Protein AF-A0A7X5VR06-F1 (afdb_monomer)

Solvent-accessible surface area (backbone atoms only — not comparable to full-atom values): 4402 Å² total; per-residue (Å²): 132,70,65,63,76,47,78,47,73,49,85,50,46,45,30,44,38,38,42,36,29,74,94,48,77,48,77,53,76,44,89,65,47,42,57,92,56,15,41,100,41,99,87,42,57,56,97,41,76,75,29,76,79,42,79,49,66,42,90,85,80,62,52,75,46,74,42,41,38,92,111

Secondary structure (DSSP, 8-state):
---S-EEEEEESSEEEEEEEETTEEEEEEEE--GGGGT-SSTT---S-TT-EEEEEE-TTT--EEEEETT-

Mean predicted aligned error: 4.61 Å

pLDDT: mean 94.13, std 7.24, range [55.47, 98.44]

Radius of gyration: 17.98 Å; Cα contacts (8 Å, |Δi|>4): 123; chains: 1; bounding box: 42×28×42 Å

Sequence (71 aa):
QHDAVTLIVDVGTNAEIVLGGRGRLLAASSPTGPAFEGAQISCGQRAAPGAIERVRIDRETFEPRYKVIGC

Nearest PDB structures (foldseek):
  3zyy-assembly1_X  TM=9.320E-01  e=1.852E-04  Carboxydothermus hydrogenoformans
  4c1n-assembly2_K  TM=8.678E-01  e=2.454E-04  Carboxydothermus hydrogenoformans
  7kmy-assembly2_D  TM=5.004E-01  e=1.438E+00  Mycobacterium tuber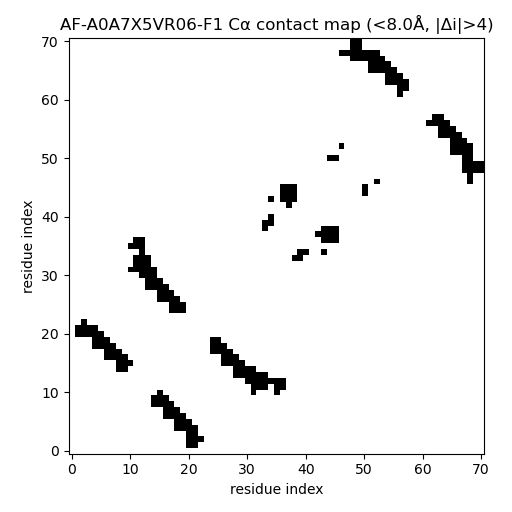culosis
  8gdw-assembly1_BBB  TM=3.775E-01  e=1.703E+00  Synechocystis sp. PCC 6803
  8fwg-assembly1_W3  TM=3.021E-01  e=5.881E+00  Agrobacterium phage Milano

Foldse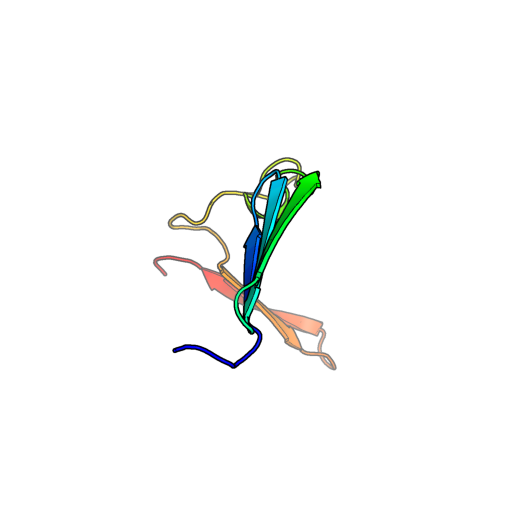ek 3Di:
DAQDWDWDWDDAQKIWIWIDHPPDIDIDIGGDHHVVCQPPDPRGHHQDFQDWPDWDADPPPRDIDTDGPPD

Structure (mmCIF, N/CA/C/O backbone):
data_AF-A0A7X5VR06-F1
#
_entry.id   AF-A0A7X5VR06-F1
#
loop_
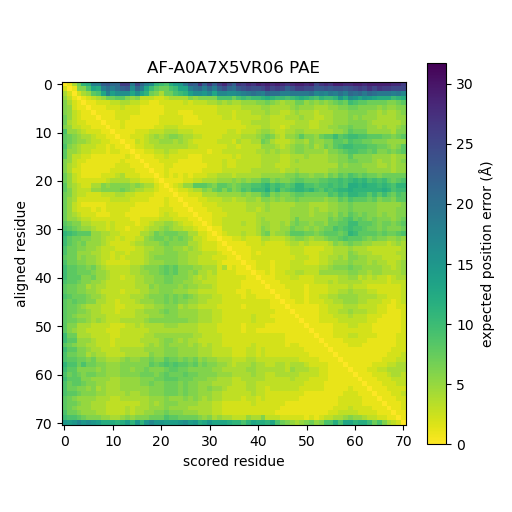_atom_site.group_PDB
_atom_site.id
_atom_site.type_symbol
_atom_site.label_atom_id
_atom_site.label_alt_id
_atom_site.label_comp_id
_atom_site.label_asym_id
_atom_site.label_entit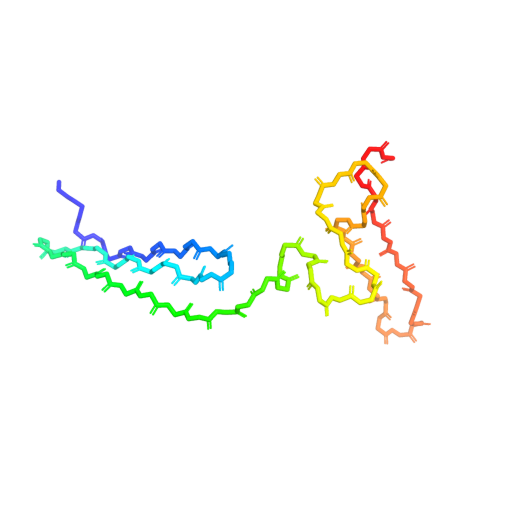y_id
_atom_site.label_seq_id
_atom_site.pdbx_PDB_ins_code
_atom_site.Cartn_x
_atom_site.Cartn_y
_atom_site.Cartn_z
_atom_site.occupancy
_atom_site.B_iso_or_equiv
_atom_site.auth_seq_id
_atom_site.auth_comp_id
_atom_site.auth_asym_id
_atom_site.auth_atom_id
_atom_site.pdbx_PDB_model_num
ATOM 1 N N . GLN A 1 1 ? -27.661 -6.248 14.495 1.00 55.47 1 GLN A N 1
ATOM 2 C CA . GLN A 1 1 ? -26.457 -5.927 15.292 1.00 55.47 1 GLN A CA 1
ATOM 3 C C . GLN A 1 1 ? -25.302 -6.732 14.703 1.00 55.47 1 GLN A C 1
ATOM 5 O O . GLN A 1 1 ? -25.546 -7.853 14.276 1.00 55.47 1 GLN A O 1
ATOM 10 N N . HIS A 1 2 ? -24.108 -6.151 14.553 1.00 58.75 2 HIS A N 1
ATOM 11 C CA . HIS A 1 2 ? -22.963 -6.819 13.918 1.00 58.75 2 HIS A CA 1
ATOM 12 C C . HIS A 1 2 ? -22.196 -7.626 14.985 1.00 58.75 2 HIS A C 1
ATOM 14 O O . HIS A 1 2 ? -21.387 -7.066 15.721 1.00 58.75 2 HIS A O 1
ATOM 20 N N . ASP A 1 3 ? -22.503 -8.920 15.123 1.00 75.50 3 ASP A N 1
ATOM 21 C CA . ASP A 1 3 ? -21.854 -9.808 16.111 1.00 75.50 3 ASP A CA 1
ATOM 22 C C . ASP A 1 3 ? -20.484 -10.332 15.658 1.00 75.50 3 ASP A C 1
ATOM 24 O O . ASP A 1 3 ? -19.673 -10.772 16.481 1.00 75.50 3 ASP A O 1
ATOM 28 N N . ALA A 1 4 ? -20.210 -10.277 14.353 1.00 90.75 4 ALA A N 1
ATOM 29 C CA . ALA A 1 4 ? -18.922 -10.655 13.799 1.00 90.75 4 ALA A CA 1
ATOM 30 C C . ALA A 1 4 ? -17.836 -9.666 14.238 1.00 90.75 4 ALA A C 1
ATOM 32 O O . ALA A 1 4 ? -18.036 -8.449 14.227 1.00 90.75 4 ALA A O 1
ATOM 33 N N . VAL A 1 5 ? -16.682 -10.218 14.613 1.00 95.56 5 VAL A N 1
ATOM 34 C CA . VAL A 1 5 ? -15.483 -9.442 14.921 1.00 95.56 5 VAL A CA 1
ATOM 35 C C . VAL A 1 5 ? -14.853 -8.981 13.606 1.00 95.56 5 VAL A C 1
ATOM 37 O O . VAL A 1 5 ? -14.527 -9.812 12.761 1.00 95.56 5 VAL A O 1
ATOM 40 N N . THR A 1 6 ? -14.664 -7.673 13.456 1.00 96.62 6 THR A N 1
ATOM 41 C CA . THR A 1 6 ? -14.081 -7.024 12.276 1.00 96.62 6 THR A CA 1
ATOM 42 C C . THR A 1 6 ? -12.850 -6.226 12.682 1.00 96.62 6 THR A C 1
ATOM 44 O O . THR A 1 6 ? -12.891 -5.482 13.661 1.00 96.62 6 THR A O 1
ATOM 47 N N . LEU A 1 7 ? -11.776 -6.352 11.902 1.00 96.75 7 LEU A N 1
ATOM 48 C CA . LEU A 1 7 ? -10.559 -5.556 12.025 1.00 96.75 7 LEU A CA 1
ATOM 49 C C . LEU A 1 7 ? -10.443 -4.631 10.811 1.00 96.75 7 LEU A C 1
ATOM 51 O O . LEU A 1 7 ? -10.444 -5.105 9.676 1.00 96.75 7 LEU A O 1
ATOM 55 N N . ILE A 1 8 ? -10.330 -3.332 11.059 1.00 97.12 8 ILE A N 1
ATOM 56 C CA . ILE A 1 8 ? -9.980 -2.327 10.057 1.00 97.12 8 ILE A CA 1
ATOM 57 C C . ILE A 1 8 ? -8.559 -1.869 10.354 1.00 97.12 8 ILE A C 1
ATOM 59 O O . ILE A 1 8 ? -8.224 -1.594 11.507 1.00 97.12 8 ILE A O 1
ATOM 63 N N . VAL A 1 9 ? -7.742 -1.806 9.308 1.00 96.06 9 VAL A N 1
ATOM 64 C CA . VAL A 1 9 ? -6.390 -1.259 9.360 1.00 96.06 9 VAL A CA 1
ATOM 65 C C . VAL A 1 9 ? -6.303 -0.184 8.288 1.00 96.06 9 VAL A C 1
ATOM 67 O O . VAL A 1 9 ? -6.447 -0.494 7.105 1.00 96.06 9 VAL A O 1
ATOM 70 N N . ASP A 1 10 ? -6.099 1.058 8.709 1.00 95.25 10 ASP A N 1
ATOM 71 C CA . ASP A 1 10 ? -5.642 2.133 7.835 1.00 95.25 10 ASP A CA 1
ATOM 72 C C . ASP A 1 10 ? -4.113 2.157 7.880 1.00 95.25 10 ASP A C 1
ATOM 74 O O . ASP A 1 10 ? -3.519 2.007 8.949 1.00 95.25 10 ASP A O 1
ATOM 78 N N . VAL A 1 11 ? -3.472 2.251 6.720 1.00 92.50 11 VAL A N 1
ATOM 79 C CA . VAL A 1 11 ? -2.015 2.167 6.590 1.00 92.50 11 VAL A CA 1
ATOM 80 C C . VAL A 1 11 ? -1.516 3.430 5.907 1.00 92.50 11 VAL A C 1
ATOM 82 O O . VAL A 1 11 ? -1.615 3.568 4.689 1.00 92.50 11 VAL A O 1
ATOM 85 N N . GLY A 1 12 ? -0.908 4.313 6.691 1.00 90.12 12 GLY A N 1
ATOM 86 C CA . GLY A 1 12 ? -0.104 5.433 6.218 1.00 90.12 12 GLY A CA 1
ATOM 87 C C . GLY A 1 12 ? 1.203 5.527 7.001 1.00 90.12 12 GLY A C 1
ATOM 88 O O . GLY A 1 12 ? 1.746 4.526 7.474 1.00 90.12 12 GLY A O 1
ATOM 89 N N . THR A 1 13 ? 1.706 6.749 7.177 1.00 88.94 13 THR A N 1
ATOM 90 C CA . THR A 1 13 ? 2.863 7.036 8.042 1.00 88.94 13 THR A CA 1
ATOM 91 C C . THR A 1 13 ? 2.676 6.465 9.456 1.00 88.94 13 THR A C 1
ATOM 93 O O . THR A 1 13 ? 3.619 5.937 10.055 1.00 88.94 13 THR A O 1
ATOM 96 N N . ASN A 1 14 ? 1.443 6.505 9.957 1.00 93.88 14 ASN A N 1
ATOM 97 C CA . ASN A 1 14 ? 0.989 5.697 11.080 1.00 93.88 14 ASN A CA 1
ATOM 98 C C . ASN A 1 14 ? -0.010 4.655 10.567 1.00 93.88 14 ASN A C 1
ATOM 100 O O . ASN A 1 14 ? -0.645 4.856 9.536 1.00 93.88 14 ASN A O 1
ATOM 104 N N . ALA A 1 15 ? -0.121 3.540 11.283 1.00 93.38 15 ALA A N 1
ATOM 105 C CA . ALA A 1 15 ? -1.187 2.578 11.072 1.00 93.38 15 ALA A CA 1
ATOM 106 C C . ALA A 1 15 ? -2.249 2.761 12.156 1.00 93.38 15 ALA A C 1
ATOM 108 O O . ALA A 1 15 ? -1.947 2.614 13.345 1.00 93.38 15 ALA A O 1
ATOM 109 N N . GLU A 1 16 ? -3.481 3.055 11.759 1.00 97.00 16 GLU A N 1
ATOM 110 C CA . GLU A 1 16 ? -4.640 3.115 12.642 1.00 97.00 16 GLU A CA 1
ATOM 111 C C . GLU A 1 16 ? -5.389 1.784 12.592 1.00 97.00 16 GLU A C 1
ATOM 113 O O . GLU A 1 16 ? -5.759 1.283 11.532 1.00 97.00 16 GLU A O 1
ATOM 118 N N . ILE A 1 17 ? -5.624 1.193 13.761 1.00 97.62 17 ILE A N 1
ATOM 119 C CA . ILE A 1 17 ? -6.203 -0.143 13.878 1.00 97.62 17 ILE A CA 1
ATOM 120 C C . ILE A 1 17 ? -7.475 -0.054 14.713 1.00 97.62 17 ILE A C 1
ATOM 122 O O . ILE A 1 17 ? -7.434 0.390 15.862 1.00 97.62 17 ILE A O 1
ATOM 126 N N . VAL A 1 18 ? -8.596 -0.519 14.159 1.00 97.62 18 VAL A N 1
ATOM 127 C CA . VAL A 1 18 ? -9.893 -0.577 14.845 1.00 97.62 18 VAL A CA 1
ATOM 128 C C . VAL A 1 18 ? -10.414 -2.008 14.842 1.00 97.62 18 VAL A C 1
ATOM 130 O O . VAL A 1 18 ? -10.659 -2.589 13.786 1.00 97.62 18 VAL A O 1
ATOM 133 N N . LEU A 1 19 ? -10.622 -2.573 16.031 1.00 97.00 19 LEU A N 1
ATOM 134 C CA . LEU A 1 19 ? -11.246 -3.880 16.229 1.00 97.00 19 LEU A CA 1
ATOM 135 C C . LEU A 1 19 ? -12.645 -3.685 16.815 1.00 97.00 19 LEU A C 1
ATOM 137 O O . LEU A 1 19 ? -12.790 -3.162 17.921 1.00 97.00 19 LEU A O 1
ATOM 141 N N . GLY A 1 20 ? -13.672 -4.119 16.090 1.00 96.31 20 GLY A N 1
ATOM 142 C CA . GLY A 1 20 ? -15.069 -3.992 16.500 1.00 96.31 20 GLY A CA 1
ATOM 143 C C . GLY A 1 20 ? -15.812 -5.319 16.505 1.00 96.31 20 GLY A C 1
ATOM 144 O O . GLY A 1 20 ? -15.552 -6.184 15.676 1.00 96.31 20 GLY A O 1
ATOM 145 N N . GLY A 1 21 ? -16.749 -5.478 17.436 1.00 95.25 21 GLY A N 1
ATOM 146 C CA . GLY A 1 21 ? -17.642 -6.635 17.510 1.00 95.25 21 GLY A CA 1
ATOM 147 C C . GLY A 1 21 ? -18.145 -6.870 18.930 1.00 95.25 21 GLY A C 1
ATOM 148 O O . GLY A 1 21 ? -17.542 -6.405 19.898 1.00 95.25 21 GLY A O 1
ATOM 149 N N . ARG A 1 22 ? -19.262 -7.595 19.073 1.00 91.62 22 ARG A N 1
ATOM 150 C CA . ARG A 1 22 ? -19.818 -7.999 20.384 1.00 91.62 22 ARG A CA 1
ATOM 151 C C . ARG A 1 22 ? -20.013 -6.826 21.362 1.00 91.62 22 ARG A C 1
ATOM 153 O O . ARG A 1 22 ? -19.692 -6.925 22.545 1.00 91.62 22 ARG A O 1
ATOM 160 N N . GLY A 1 23 ? -20.474 -5.684 20.850 1.00 92.00 23 GLY A N 1
ATOM 161 C CA . GLY A 1 23 ? -20.733 -4.481 21.649 1.00 92.00 23 GLY A CA 1
ATOM 162 C C . GLY A 1 23 ? -19.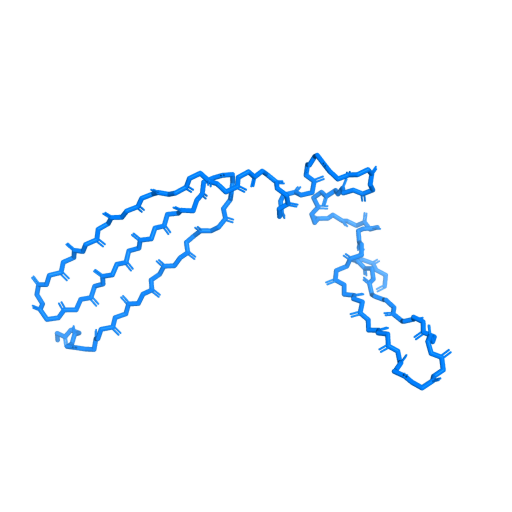487 -3.741 22.152 1.00 92.00 23 GLY A C 1
ATOM 163 O O . GLY A 1 23 ? -19.617 -2.860 22.997 1.00 92.00 23 GLY A O 1
ATOM 164 N N . ARG A 1 24 ? -18.285 -4.071 21.660 1.00 94.25 24 ARG A N 1
ATOM 165 C CA . ARG A 1 24 ? -17.037 -3.376 22.009 1.00 94.25 24 ARG A CA 1
ATOM 166 C C . ARG A 1 24 ? -16.313 -2.866 20.768 1.00 94.25 24 ARG A C 1
ATOM 168 O O . ARG A 1 24 ? -16.385 -3.463 19.695 1.00 94.25 24 ARG A O 1
ATOM 175 N N . LEU A 1 25 ? -15.586 -1.770 20.965 1.00 96.69 25 LEU A N 1
ATOM 176 C CA . LEU A 1 25 ? -14.644 -1.191 20.016 1.00 96.69 25 LEU A CA 1
ATOM 177 C C . LEU A 1 25 ? -13.311 -0.975 20.732 1.00 96.69 25 LEU A C 1
ATOM 179 O O . LEU A 1 25 ? -13.285 -0.449 21.845 1.00 96.69 25 LEU A O 1
ATOM 183 N N . LEU A 1 26 ? -12.223 -1.401 20.101 1.00 97.56 26 LEU A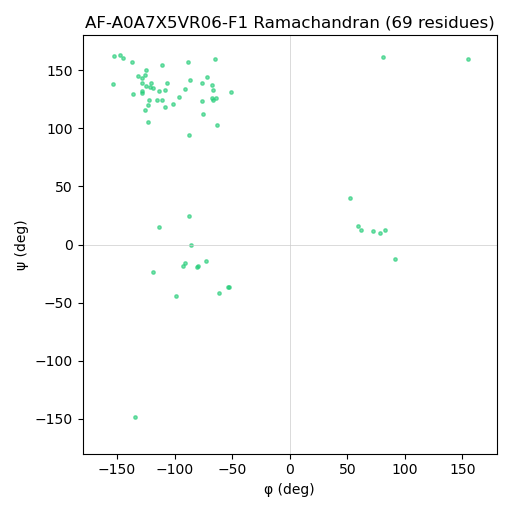 N 1
ATOM 184 C CA . LEU A 1 26 ? -10.852 -1.145 20.527 1.00 97.56 26 LEU A CA 1
ATOM 185 C C . LEU A 1 26 ? -10.135 -0.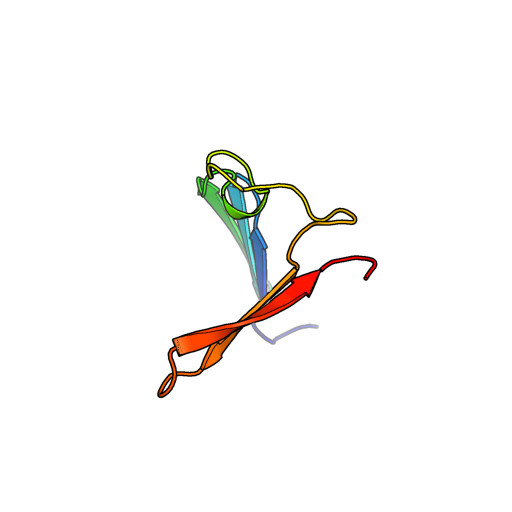394 19.407 1.00 97.56 26 LEU A C 1
ATOM 187 O O . LEU A 1 26 ? -10.317 -0.726 18.236 1.00 97.56 26 LEU A O 1
ATOM 191 N N . ALA A 1 27 ? -9.324 0.593 19.774 1.00 97.56 27 ALA A N 1
ATOM 192 C CA . ALA A 1 27 ? -8.534 1.385 18.841 1.00 97.56 27 ALA A CA 1
ATOM 193 C C . ALA A 1 27 ? -7.067 1.419 19.284 1.00 97.56 27 ALA A C 1
ATOM 195 O O . ALA A 1 27 ? -6.781 1.478 20.482 1.00 97.56 27 ALA A O 1
ATOM 196 N N . ALA A 1 28 ? -6.154 1.386 18.319 1.00 97.31 28 ALA A N 1
ATOM 197 C CA . ALA A 1 28 ? -4.719 1.533 18.526 1.00 97.31 28 ALA A CA 1
ATOM 198 C C . ALA A 1 28 ? -4.082 2.285 17.349 1.00 97.31 28 ALA A C 1
ATOM 200 O O . ALA A 1 28 ? -4.651 2.341 16.259 1.00 97.31 28 ALA A O 1
ATOM 201 N N . SER A 1 29 ? -2.890 2.838 17.575 1.00 96.69 29 SER A N 1
ATOM 202 C CA . SER A 1 29 ? -2.051 3.436 16.534 1.00 96.69 29 SER A CA 1
ATOM 203 C C . SER A 1 29 ? -0.618 2.917 16.665 1.00 96.69 29 SER A C 1
ATOM 205 O O . SER A 1 29 ? -0.155 2.664 17.780 1.00 96.69 29 SER A O 1
ATOM 207 N N . SER A 1 30 ? 0.070 2.733 15.537 1.00 94.50 30 SER A N 1
ATOM 208 C CA . SER A 1 30 ? 1.459 2.269 15.475 1.00 94.50 30 SER A CA 1
ATOM 209 C C . SER A 1 30 ? 2.265 3.093 14.462 1.00 94.50 30 SER A C 1
ATOM 211 O O . SER A 1 30 ? 1.831 3.209 13.313 1.00 94.50 30 SER A O 1
ATOM 213 N N . PRO A 1 31 ? 3.449 3.628 14.817 1.00 92.94 31 PRO A N 1
ATOM 214 C CA . PRO A 1 31 ? 4.314 4.297 13.850 1.00 92.94 31 PRO A CA 1
ATOM 215 C C . PRO A 1 31 ? 4.830 3.275 12.830 1.00 92.94 31 PRO A C 1
ATOM 217 O O . PRO A 1 31 ? 5.414 2.261 13.210 1.00 92.94 31 PRO A O 1
ATOM 220 N N . THR A 1 32 ? 4.605 3.530 11.540 1.00 90.44 32 THR A N 1
ATOM 221 C CA . THR A 1 32 ? 4.961 2.593 10.452 1.00 90.44 32 THR A CA 1
ATOM 222 C C . THR A 1 32 ? 5.971 3.205 9.475 1.00 90.44 32 THR A C 1
ATOM 224 O O . THR A 1 32 ? 6.752 2.489 8.850 1.00 90.44 32 THR A O 1
ATOM 227 N N . GLY A 1 33 ? 6.023 4.539 9.405 1.00 91.31 33 GLY A N 1
ATOM 228 C CA . GLY A 1 33 ? 6.850 5.286 8.464 1.00 91.31 33 GLY A CA 1
ATOM 229 C C . GLY A 1 33 ? 6.205 5.383 7.073 1.00 91.31 33 GLY A C 1
ATOM 230 O O . GLY A 1 33 ? 5.311 4.610 6.736 1.00 91.31 33 GLY A O 1
ATOM 231 N N . PRO A 1 34 ? 6.644 6.328 6.228 1.00 93.06 34 PRO A N 1
ATOM 232 C CA . PRO A 1 34 ? 5.936 6.692 5.000 1.00 93.06 34 PRO A CA 1
ATOM 233 C C . PRO A 1 34 ? 6.323 5.820 3.785 1.00 93.06 34 PRO A C 1
ATOM 235 O O . PRO A 1 34 ? 6.213 6.254 2.637 1.00 93.06 34 PRO A O 1
ATOM 238 N N . ALA A 1 35 ? 6.802 4.591 4.008 1.00 91.94 35 ALA A N 1
ATOM 239 C CA . ALA A 1 35 ? 7.320 3.723 2.946 1.00 91.94 35 ALA A CA 1
ATOM 240 C C . ALA A 1 35 ? 6.249 3.379 1.891 1.00 91.94 35 ALA A C 1
ATOM 242 O O . ALA A 1 35 ? 6.518 3.436 0.691 1.00 91.94 35 ALA A O 1
ATOM 243 N N . PHE A 1 36 ? 5.015 3.092 2.323 1.00 89.81 36 PHE A N 1
ATOM 244 C CA . PHE A 1 36 ? 3.885 2.816 1.421 1.00 89.81 36 PHE A CA 1
ATOM 245 C C . PHE A 1 36 ? 3.357 4.060 0.697 1.00 89.81 36 PHE A C 1
ATOM 247 O O . PHE A 1 36 ? 2.656 3.940 -0.304 1.00 89.81 36 PHE A O 1
ATOM 254 N N . GLU A 1 37 ? 3.738 5.252 1.149 1.00 92.50 37 GLU A N 1
ATOM 255 C CA . GLU A 1 37 ? 3.456 6.515 0.462 1.00 92.50 37 GLU A CA 1
ATOM 256 C C . GLU A 1 37 ? 4.522 6.838 -0.602 1.00 92.50 37 GLU A C 1
ATOM 258 O O . GLU A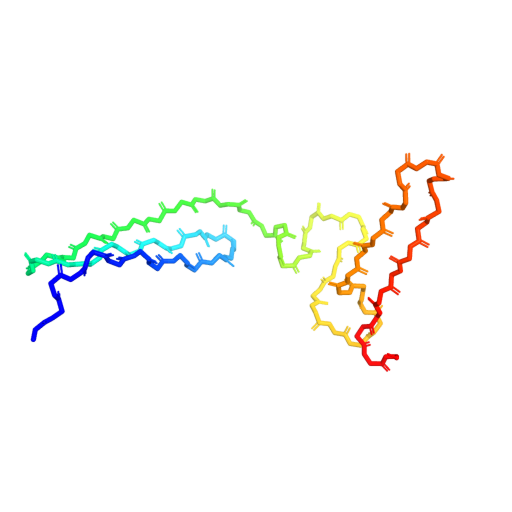 1 37 ? 4.447 7.867 -1.280 1.00 92.50 37 GLU A O 1
ATOM 263 N N . GLY A 1 38 ? 5.527 5.964 -0.746 1.00 91.88 38 GLY A N 1
ATOM 264 C CA . GLY A 1 38 ? 6.653 6.135 -1.654 1.00 91.88 38 GLY A CA 1
ATOM 265 C C . GLY A 1 38 ? 7.728 7.090 -1.136 1.00 91.88 38 GLY A C 1
ATOM 266 O O . GLY A 1 38 ? 8.622 7.448 -1.895 1.00 91.88 38 GLY A O 1
ATOM 267 N N . ALA A 1 39 ? 7.681 7.515 0.128 1.00 91.38 39 ALA A N 1
ATOM 268 C CA . ALA A 1 39 ? 8.731 8.350 0.702 1.00 91.38 39 ALA A CA 1
ATOM 269 C C . ALA A 1 39 ? 9.856 7.497 1.307 1.00 91.38 39 ALA A C 1
ATOM 271 O O . ALA A 1 39 ? 9.660 6.343 1.676 1.00 91.38 39 ALA A O 1
ATOM 272 N N . GLN A 1 40 ? 11.051 8.086 1.419 1.00 92.81 40 GLN A N 1
ATOM 273 C CA . GLN A 1 40 ? 12.251 7.446 1.989 1.00 92.81 40 GLN A CA 1
ATOM 274 C C . GLN A 1 40 ? 12.709 6.156 1.273 1.00 92.81 40 GLN A C 1
ATOM 276 O O . GLN A 1 40 ? 13.553 5.426 1.785 1.00 92.81 40 GLN A O 1
ATOM 281 N N . ILE A 1 41 ? 12.211 5.912 0.058 1.00 95.44 41 ILE A N 1
ATOM 282 C CA . ILE A 1 41 ? 12.686 4.883 -0.871 1.00 95.44 41 ILE A CA 1
ATOM 283 C C . ILE A 1 41 ? 13.290 5.617 -2.071 1.00 95.44 41 ILE A C 1
ATOM 285 O O . ILE A 1 41 ? 12.660 6.525 -2.605 1.00 95.44 41 ILE A O 1
ATOM 289 N N . SER A 1 42 ? 14.496 5.240 -2.507 1.00 97.38 42 SER A N 1
ATOM 290 C CA . SER A 1 42 ? 15.259 5.967 -3.543 1.00 97.38 42 SER A CA 1
ATOM 291 C C . SER A 1 42 ? 14.484 6.211 -4.842 1.00 97.38 42 SER A C 1
ATOM 293 O O . SER A 1 42 ? 14.620 7.266 -5.453 1.00 97.38 42 SER A O 1
ATOM 295 N N . CYS A 1 43 ? 13.663 5.241 -5.246 1.00 96.62 43 CYS A N 1
ATOM 296 C CA . CYS A 1 43 ? 12.793 5.308 -6.421 1.00 96.62 43 CYS A CA 1
ATOM 297 C C . CYS A 1 43 ? 11.299 5.308 -6.051 1.00 96.62 43 CYS A C 1
ATOM 299 O O . CYS A 1 43 ? 10.453 5.023 -6.898 1.00 96.62 43 CYS A O 1
ATOM 301 N N . GLY A 1 44 ? 10.973 5.559 -4.781 1.00 95.94 44 GLY A N 1
ATOM 302 C CA . GLY A 1 44 ? 9.597 5.620 -4.310 1.00 95.94 44 GLY A CA 1
ATOM 303 C C . GLY A 1 44 ? 8.886 6.873 -4.814 1.00 95.94 44 GLY A C 1
ATOM 304 O O . GLY A 1 44 ? 9.477 7.945 -4.942 1.00 95.94 44 GLY A O 1
ATOM 305 N N . GLN A 1 45 ? 7.601 6.726 -5.115 1.00 95.88 45 GLN A N 1
ATOM 306 C CA . GLN A 1 45 ? 6.714 7.829 -5.460 1.00 95.88 45 GLN A CA 1
ATOM 307 C C . GLN A 1 45 ? 5.275 7.472 -5.087 1.00 95.88 45 GLN A C 1
ATOM 309 O O . GLN A 1 45 ? 4.941 6.297 -4.915 1.00 95.88 45 GLN A O 1
ATOM 314 N N . ARG A 1 46 ? 4.413 8.487 -4.999 1.00 95.00 46 ARG A N 1
ATOM 315 C CA . ARG A 1 46 ? 2.967 8.292 -4.843 1.00 95.00 46 ARG A CA 1
ATOM 316 C C . ARG A 1 46 ? 2.376 7.605 -6.076 1.00 95.00 46 ARG A C 1
ATOM 318 O O . ARG A 1 46 ? 2.934 7.683 -7.168 1.00 95.00 46 ARG A O 1
ATOM 325 N N . ALA A 1 47 ? 1.203 6.996 -5.914 1.00 95.75 47 ALA A N 1
ATOM 326 C CA . ALA A 1 47 ? 0.428 6.474 -7.035 1.00 95.75 47 ALA A CA 1
ATOM 327 C C . ALA A 1 47 ? -0.001 7.622 -7.968 1.00 95.75 47 ALA A C 1
ATOM 329 O O . ALA A 1 47 ? -0.914 8.389 -7.662 1.00 95.75 47 ALA A O 1
ATOM 330 N N . ALA A 1 48 ? 0.690 7.744 -9.096 1.00 96.56 48 ALA A N 1
ATOM 331 C CA . ALA A 1 48 ? 0.468 8.741 -10.135 1.00 96.56 48 ALA A CA 1
ATOM 332 C C . ALA A 1 48 ? 0.807 8.132 -11.509 1.00 96.56 48 ALA A C 1
ATOM 334 O O . ALA A 1 48 ? 1.478 7.097 -11.555 1.00 96.56 48 ALA A O 1
ATOM 335 N N . PRO A 1 49 ? 0.368 8.733 -12.632 1.00 97.88 49 PRO A N 1
ATOM 336 C CA . PRO A 1 49 ? 0.781 8.281 -13.957 1.00 97.88 49 PRO A CA 1
ATOM 337 C C . PRO A 1 49 ? 2.305 8.153 -14.067 1.00 97.88 49 PRO A C 1
ATOM 339 O O . PRO A 1 49 ? 3.033 9.057 -13.662 1.00 97.88 49 PRO A O 1
ATOM 342 N N . GLY A 1 50 ? 2.782 7.021 -14.586 1.00 96.56 50 GLY A N 1
ATOM 343 C CA . GLY A 1 50 ? 4.214 6.694 -14.619 1.00 96.56 50 GLY A CA 1
ATOM 344 C C . GLY A 1 50 ? 4.727 5.897 -13.410 1.00 96.56 50 GLY A C 1
ATOM 345 O O . GLY A 1 50 ? 5.813 5.323 -13.485 1.00 96.56 50 GLY A O 1
ATOM 346 N N . ALA A 1 51 ? 3.953 5.780 -12.324 1.00 97.56 51 ALA A N 1
ATOM 347 C CA . ALA A 1 51 ? 4.301 4.918 -11.197 1.00 97.56 51 ALA A CA 1
ATOM 348 C C . ALA A 1 51 ? 4.050 3.438 -11.526 1.00 97.56 51 ALA A C 1
ATOM 350 O O . ALA A 1 51 ? 3.030 3.076 -12.118 1.00 97.56 51 ALA A O 1
ATOM 351 N N . ILE A 1 52 ? 4.965 2.565 -11.101 1.00 97.56 52 ILE A N 1
ATOM 352 C CA . ILE A 1 52 ? 4.799 1.112 -11.208 1.00 97.56 52 ILE A CA 1
ATOM 353 C C . ILE A 1 52 ? 3.802 0.651 -10.132 1.00 97.56 52 ILE A C 1
ATOM 355 O O . ILE A 1 52 ? 4.116 0.686 -8.947 1.00 97.56 52 ILE A O 1
ATOM 359 N N . GLU A 1 53 ? 2.612 0.188 -10.530 1.00 97.31 53 GLU A N 1
ATOM 360 C CA . GLU A 1 53 ? 1.576 -0.310 -9.602 1.00 97.31 53 GLU A CA 1
ATOM 361 C C . GLU A 1 53 ? 1.666 -1.816 -9.334 1.00 97.31 53 GLU A C 1
ATOM 363 O O . GLU A 1 53 ? 1.037 -2.343 -8.414 1.00 97.31 53 GLU A O 1
ATOM 368 N N . ARG A 1 54 ? 2.400 -2.551 -10.174 1.00 97.81 54 ARG A N 1
ATOM 369 C CA . ARG A 1 54 ? 2.501 -4.006 -10.059 1.00 97.81 54 ARG A CA 1
ATOM 370 C C . ARG A 1 54 ? 3.802 -4.505 -10.641 1.00 97.81 54 ARG A C 1
ATOM 372 O O . ARG A 1 54 ? 4.163 -4.109 -11.742 1.00 97.81 54 ARG A O 1
ATOM 379 N N . VAL A 1 55 ? 4.426 -5.451 -9.947 1.00 97.88 55 VAL A N 1
ATOM 380 C CA . VAL A 1 55 ? 5.576 -6.216 -10.432 1.00 97.88 55 VAL A CA 1
ATOM 381 C C . VAL A 1 55 ? 5.287 -7.706 -10.248 1.00 97.88 55 VAL A C 1
ATOM 383 O O . VAL A 1 55 ? 4.716 -8.128 -9.242 1.00 97.88 55 VAL A O 1
ATOM 386 N N . ARG A 1 56 ? 5.653 -8.512 -11.240 1.00 98.31 56 ARG A N 1
ATOM 387 C CA . ARG A 1 56 ? 5.704 -9.975 -11.195 1.00 98.31 56 ARG A CA 1
ATOM 388 C C . ARG A 1 56 ? 7.091 -10.379 -11.678 1.00 98.31 56 ARG A C 1
ATOM 390 O O . ARG A 1 56 ? 7.520 -9.897 -12.718 1.00 98.31 56 ARG A O 1
ATOM 397 N N . ILE A 1 57 ? 7.775 -11.236 -10.934 1.00 98.38 57 ILE A N 1
ATOM 398 C CA . ILE A 1 57 ? 9.085 -11.767 -11.320 1.00 98.38 57 ILE A CA 1
ATOM 399 C C . ILE A 1 57 ? 8.907 -13.264 -11.516 1.00 98.38 57 ILE A C 1
ATOM 401 O O . ILE A 1 57 ? 8.388 -13.944 -10.624 1.00 98.38 57 I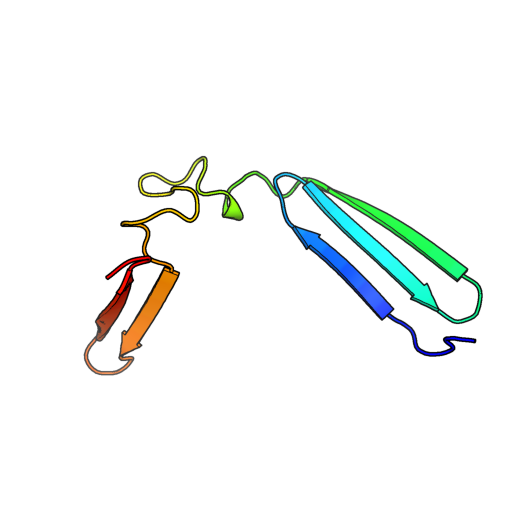LE A O 1
ATOM 405 N N . ASP A 1 58 ? 9.273 -13.751 -12.695 1.00 98.44 58 ASP A N 1
ATOM 406 C CA . ASP A 1 58 ? 9.284 -15.178 -12.977 1.00 98.44 58 ASP A CA 1
ATOM 407 C C . ASP A 1 58 ? 10.363 -15.874 -12.129 1.00 98.44 58 ASP A C 1
ATOM 409 O O . ASP A 1 58 ? 11.480 -15.378 -12.001 1.00 98.44 58 ASP A O 1
ATOM 413 N N . ARG A 1 59 ? 10.023 -16.996 -11.486 1.00 98.00 59 ARG A N 1
ATOM 414 C CA . ARG A 1 59 ? 10.917 -17.640 -10.505 1.00 98.00 59 ARG A CA 1
ATOM 415 C C . ARG A 1 59 ? 12.020 -18.485 -11.138 1.00 98.00 59 ARG A C 1
ATOM 417 O O . ARG A 1 59 ? 12.978 -18.799 -10.440 1.00 98.00 59 ARG A O 1
ATOM 424 N N . GLU A 1 60 ? 11.869 -18.875 -12.400 1.00 98.31 60 GLU A N 1
ATOM 425 C CA . GLU A 1 60 ? 12.815 -19.750 -13.097 1.00 98.31 60 GLU A CA 1
ATOM 426 C C . GLU A 1 60 ? 13.767 -18.935 -13.974 1.00 98.31 60 GLU A C 1
ATOM 428 O O . GLU A 1 60 ? 14.976 -19.149 -13.959 1.00 98.31 60 GLU A O 1
ATOM 433 N N . THR A 1 61 ? 13.221 -17.967 -14.707 1.00 98.31 61 THR A N 1
ATOM 434 C CA . THR A 1 61 ? 13.958 -17.112 -15.648 1.00 98.31 61 THR A CA 1
ATOM 435 C C . THR A 1 61 ? 14.446 -15.807 -15.024 1.00 98.31 61 THR A C 1
ATOM 437 O O . THR A 1 61 ? 15.331 -15.160 -15.578 1.00 98.31 61 THR A O 1
ATOM 440 N N . PHE A 1 62 ? 13.872 -15.403 -13.885 1.00 97.69 62 PHE A N 1
ATOM 441 C CA . PHE A 1 62 ? 14.076 -14.094 -13.251 1.00 97.69 62 PHE A CA 1
ATOM 442 C C . PHE A 1 62 ? 13.631 -12.892 -14.098 1.00 97.69 62 PHE A C 1
ATOM 444 O O . PHE A 1 62 ? 13.914 -11.748 -13.734 1.00 97.69 62 PHE A O 1
ATOM 451 N N . GLU A 1 63 ? 12.891 -13.111 -15.190 1.00 98.38 63 GLU A N 1
ATOM 452 C CA . GLU A 1 63 ? 12.363 -12.023 -16.009 1.00 98.38 63 GLU A CA 1
ATOM 453 C C . GLU A 1 63 ? 11.295 -11.214 -15.243 1.00 98.38 63 GLU A C 1
ATOM 455 O O . GLU A 1 63 ? 10.305 -11.781 -14.755 1.00 98.38 63 GLU A O 1
ATOM 460 N N . PRO A 1 64 ? 11.445 -9.879 -15.136 1.00 97.88 64 PRO A N 1
ATOM 461 C CA . PRO A 1 64 ? 10.443 -9.026 -14.519 1.00 97.88 64 PRO A CA 1
ATOM 462 C C . PRO A 1 64 ? 9.376 -8.590 -15.529 1.00 97.88 64 PRO A C 1
ATOM 464 O O . PRO A 1 64 ? 9.658 -8.220 -16.667 1.00 97.88 64 PRO A O 1
ATOM 467 N N . ARG A 1 65 ? 8.126 -8.533 -15.072 1.00 97.88 65 ARG A N 1
ATOM 468 C CA . ARG A 1 65 ? 7.005 -7.881 -15.758 1.00 97.88 65 ARG A CA 1
ATOM 469 C C . ARG A 1 65 ? 6.375 -6.876 -14.815 1.00 97.88 65 ARG A C 1
ATOM 471 O O . ARG A 1 65 ? 6.151 -7.185 -13.644 1.00 97.88 65 ARG A O 1
ATOM 478 N N . TYR A 1 66 ? 6.054 -5.693 -15.315 1.00 97.81 66 TYR A N 1
ATOM 479 C CA . TYR A 1 66 ? 5.465 -4.641 -14.500 1.00 97.81 66 TYR A CA 1
ATOM 480 C C . TYR A 1 66 ? 4.322 -3.928 -15.216 1.00 97.81 66 TYR A C 1
ATOM 482 O O . TYR A 1 66 ? 4.223 -3.958 -16.441 1.00 97.81 66 TYR A O 1
ATOM 490 N N . LYS A 1 67 ? 3.437 -3.314 -14.429 1.00 98.12 67 LYS A N 1
ATOM 491 C CA . LYS A 1 67 ? 2.352 -2.460 -14.914 1.00 98.12 67 LYS A CA 1
ATOM 492 C C . LYS A 1 67 ? 2.535 -1.055 -14.368 1.00 98.12 67 LYS A C 1
ATOM 494 O O . LYS A 1 67 ? 2.813 -0.886 -13.180 1.00 98.12 67 LYS A O 1
ATOM 499 N N . VAL A 1 68 ? 2.364 -0.080 -15.248 1.00 98.19 68 VAL A N 1
ATOM 500 C CA . VAL A 1 68 ? 2.480 1.344 -14.947 1.00 98.19 68 VAL A CA 1
ATOM 501 C C . VAL A 1 68 ? 1.083 1.954 -14.923 1.00 98.19 68 VAL A C 1
ATOM 503 O O . VAL A 1 68 ? 0.234 1.610 -15.744 1.00 98.19 68 VAL A O 1
ATOM 506 N N . ILE A 1 69 ? 0.825 2.840 -13.966 1.00 98.06 69 ILE A N 1
ATOM 507 C CA . ILE A 1 69 ? -0.425 3.599 -13.916 1.00 98.06 69 ILE A CA 1
ATOM 508 C C . ILE A 1 69 ? -0.494 4.502 -15.152 1.00 98.06 69 ILE A C 1
ATOM 510 O O . ILE A 1 69 ? 0.412 5.302 -15.389 1.00 98.06 69 ILE A O 1
ATOM 514 N N . GLY A 1 70 ? -1.586 4.401 -15.912 1.00 96.19 70 GLY A N 1
ATOM 515 C CA . GLY A 1 70 ? -1.835 5.244 -17.087 1.00 96.19 70 GLY A CA 1
ATOM 516 C C . GLY A 1 70 ? -1.159 4.788 -18.386 1.00 96.19 70 GLY A C 1
ATOM 517 O O . GLY A 1 70 ? -1.145 5.567 -19.337 1.00 96.19 70 GLY A O 1
ATOM 518 N N . CYS A 1 71 ? -0.618 3.567 -18.438 1.00 88.62 71 CYS A N 1
ATOM 519 C CA . CYS A 1 71 ? -0.059 2.951 -19.646 1.00 88.62 71 CYS A CA 1
ATOM 520 C C . CYS A 1 71 ? -0.769 1.638 -19.997 1.00 88.62 71 CYS A C 1
ATOM 522 O O . CYS A 1 71 ? -1.260 0.955 -19.065 1.00 88.62 71 CYS A O 1
#